Protein AF-A0A9D1EKI8-F1 (afdb_monomer)

Sequence (55 aa):
MEYTKTEESACPKNQKAAVHTLRYKKATCSRVPDTILHFSCSLDSRCKDCQEDYC

Organism: NCBI:txid2840777

Solvent-accessible surface area (backbone atoms only — not comparable to full-atom values): 3393 Å² total; per-residue (Å²): 98,75,49,76,47,78,47,81,45,60,37,87,88,75,67,41,83,27,45,36,39,38,31,32,36,50,48,95,46,93,90,47,78,61,43,78,75,45,79,48,48,73,50,72,83,70,44,61,71,58,50,62,79,76,104

Secondary structure (DSSP, 8-state):
-EEEEEEEEE-TTT--EEEEEEEEE--SSTTSPPEEEEEEESSTTTTTTHHHHT-

Nearest PDB structures (foldseek):
  7m30-assembly1_D  TM=3.228E-01  e=2.201E+00  Human betaherpesvirus 5

pLDDT: mean 74.41, std 11.2, range [42.38, 88.69]

Structure (mmCIF, N/CA/C/O backbone):
data_AF-A0A9D1EKI8-F1
#
_entry.id   AF-A0A9D1EKI8-F1
#
loop_
_atom_site.group_PDB
_atom_site.id
_atom_site.type_symbol
_atom_site.label_atom_id
_atom_site.label_alt_id
_atom_site.label_comp_id
_atom_site.label_asym_id
_atom_site.label_entity_id
_atom_site.label_seq_id
_atom_site.pdbx_PDB_ins_code
_atom_site.Cartn_x
_atom_site.Cartn_y
_atom_site.Cartn_z
_atom_site.occupancy
_atom_site.B_iso_or_equiv
_atom_site.auth_seq_id
_atom_site.auth_comp_id
_atom_site.auth_asym_id
_atom_site.auth_atom_id
_atom_site.pdbx_PDB_model_num
ATOM 1 N N . MET A 1 1 ? 16.328 -5.706 -7.476 1.00 81.75 1 MET A N 1
ATOM 2 C CA . MET A 1 1 ? 16.516 -5.472 -6.027 1.00 81.75 1 MET A CA 1
ATOM 3 C C . MET A 1 1 ? 15.163 -5.120 -5.450 1.00 81.75 1 MET A C 1
ATOM 5 O O . MET A 1 1 ? 14.442 -4.375 -6.096 1.00 81.75 1 MET A O 1
ATOM 9 N N . GLU A 1 2 ? 14.796 -5.674 -4.305 1.00 88.69 2 GLU A N 1
ATOM 10 C CA . GLU A 1 2 ? 13.529 -5.356 -3.639 1.00 88.69 2 GLU A CA 1
ATOM 11 C C . GLU A 1 2 ? 13.790 -4.371 -2.503 1.00 88.69 2 GLU A C 1
ATOM 13 O O . GLU A 1 2 ? 14.819 -4.463 -1.832 1.00 88.69 2 GLU A O 1
ATOM 18 N N . TYR A 1 3 ? 12.887 -3.415 -2.306 1.00 87.69 3 TYR A N 1
ATOM 19 C CA . TYR A 1 3 ? 12.962 -2.476 -1.193 1.00 87.69 3 TYR A CA 1
ATOM 20 C C . TYR A 1 3 ? 11.578 -2.223 -0.607 1.00 87.69 3 TYR A C 1
ATOM 22 O O . TYR A 1 3 ? 10.556 -2.375 -1.274 1.00 87.69 3 TYR A O 1
ATOM 30 N N . THR A 1 4 ? 11.549 -1.868 0.673 1.00 88.25 4 THR A N 1
ATOM 31 C CA . THR A 1 4 ? 10.311 -1.576 1.397 1.00 88.25 4 THR A CA 1
ATOM 32 C C . THR A 1 4 ? 10.265 -0.091 1.711 1.00 88.25 4 THR A C 1
ATOM 34 O O . THR A 1 4 ? 11.266 0.474 2.146 1.00 88.25 4 THR A O 1
ATOM 37 N N . LYS A 1 5 ? 9.109 0.529 1.493 1.00 86.56 5 LYS A N 1
ATOM 38 C CA . LYS A 1 5 ? 8.817 1.908 1.865 1.00 86.56 5 LYS A CA 1
ATOM 39 C C . LYS A 1 5 ? 7.651 1.903 2.846 1.00 86.56 5 LYS A C 1
ATOM 41 O O . LYS A 1 5 ? 6.618 1.300 2.571 1.00 86.56 5 LYS A O 1
ATOM 46 N N . THR A 1 6 ? 7.834 2.551 3.985 1.00 84.69 6 THR A N 1
ATOM 47 C CA . THR A 1 6 ? 6.783 2.781 4.981 1.00 84.69 6 THR A CA 1
ATOM 48 C C . THR A 1 6 ? 6.391 4.243 4.959 1.00 84.69 6 THR A C 1
ATOM 50 O O . THR A 1 6 ? 7.260 5.103 5.088 1.00 84.69 6 THR A O 1
ATOM 53 N N . GLU A 1 7 ? 5.103 4.517 4.801 1.00 83.94 7 GLU A N 1
ATOM 54 C CA . GLU A 1 7 ? 4.548 5.865 4.831 1.00 83.94 7 GLU A CA 1
ATOM 55 C C . GLU A 1 7 ? 3.362 5.916 5.786 1.00 83.94 7 GLU A C 1
ATOM 57 O O . GLU A 1 7 ? 2.488 5.052 5.770 1.00 83.94 7 GLU A O 1
ATOM 62 N N . GLU A 1 8 ? 3.344 6.936 6.634 1.00 82.25 8 GLU A N 1
ATOM 63 C CA . GLU A 1 8 ? 2.244 7.195 7.553 1.00 82.25 8 GLU A CA 1
ATOM 64 C C . GLU A 1 8 ? 1.282 8.161 6.870 1.00 82.25 8 GLU A C 1
ATOM 66 O O . GLU A 1 8 ? 1.597 9.331 6.661 1.00 82.25 8 GLU A O 1
ATOM 71 N N . SER A 1 9 ? 0.110 7.672 6.476 1.00 77.00 9 SER A N 1
ATOM 72 C CA . SER A 1 9 ? -0.922 8.512 5.875 1.00 77.00 9 SER A CA 1
ATOM 73 C C . SER A 1 9 ? -2.307 8.120 6.372 1.00 77.00 9 SER A C 1
ATOM 75 O O . SER A 1 9 ? -2.542 7.018 6.873 1.00 77.00 9 SER A O 1
ATOM 77 N N . ALA A 1 10 ? -3.243 9.066 6.316 1.00 74.19 10 ALA A N 1
ATOM 78 C CA . ALA A 1 10 ? -4.612 8.797 6.724 1.00 74.19 10 ALA A CA 1
ATOM 79 C C . ALA A 1 10 ? -5.267 7.837 5.722 1.00 74.19 10 ALA A C 1
ATOM 81 O O . ALA A 1 10 ? -5.265 8.089 4.520 1.00 74.19 10 ALA A O 1
ATOM 82 N N . CYS A 1 11 ? -5.855 6.747 6.214 1.00 71.38 11 CYS A N 1
ATOM 83 C CA . CYS A 1 11 ? -6.604 5.822 5.374 1.00 71.38 11 CYS A CA 1
ATOM 84 C C . CYS A 1 11 ? -7.862 6.532 4.832 1.00 71.38 11 CYS A C 1
ATOM 86 O O . CYS A 1 11 ? -8.693 6.949 5.644 1.00 71.38 11 CYS A O 1
ATOM 88 N N . PRO A 1 12 ? -8.070 6.639 3.506 1.00 67.69 12 PRO A N 1
ATOM 89 C CA . PRO A 1 12 ? -9.204 7.364 2.923 1.00 67.69 12 PRO A CA 1
ATOM 90 C C . PRO A 1 12 ? -10.576 6.820 3.352 1.00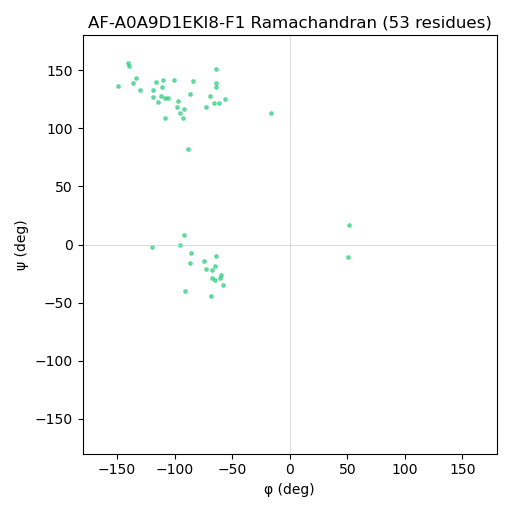 67.69 12 PRO A C 1
ATOM 92 O O . PRO A 1 12 ? -11.535 7.581 3.426 1.00 67.69 12 PRO A O 1
ATOM 95 N N . LYS A 1 13 ? -10.678 5.530 3.709 1.00 69.94 13 LYS A N 1
ATOM 96 C CA . LYS A 1 13 ? -11.932 4.912 4.187 1.00 69.94 13 LY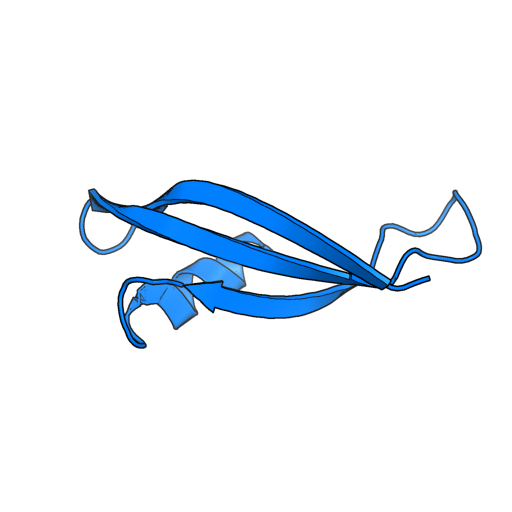S A CA 1
ATOM 97 C C . LYS A 1 13 ? -12.382 5.420 5.552 1.00 69.94 13 LYS A C 1
ATOM 99 O O . LYS A 1 13 ? -13.566 5.647 5.761 1.00 69.94 13 LYS A O 1
ATOM 104 N N . ASN A 1 14 ? -11.450 5.525 6.497 1.00 69.69 14 ASN A N 1
ATOM 105 C CA . ASN A 1 14 ? -11.773 5.763 7.909 1.00 69.69 14 ASN A CA 1
ATOM 106 C C . ASN A 1 14 ? -11.172 7.066 8.449 1.00 69.69 14 ASN A C 1
ATOM 108 O O . ASN A 1 14 ? -11.353 7.356 9.629 1.00 69.69 14 ASN A O 1
ATOM 112 N N . GLN A 1 15 ? -10.404 7.793 7.629 1.00 73.06 15 GLN A N 1
ATOM 113 C CA . GLN A 1 15 ? -9.622 8.987 7.983 1.00 73.06 15 GLN A CA 1
ATOM 114 C C . GLN A 1 15 ? -8.701 8.800 9.200 1.00 73.06 15 GLN A C 1
ATOM 116 O O . GLN A 1 15 ? -8.215 9.760 9.794 1.00 73.06 15 GLN A O 1
ATOM 121 N N . LYS A 1 16 ? -8.438 7.546 9.579 1.00 76.00 16 LYS A N 1
ATOM 122 C CA . LYS A 1 16 ? -7.539 7.204 10.676 1.00 76.00 16 LYS A CA 1
ATOM 123 C C . LYS A 1 16 ? -6.110 7.179 10.170 1.00 76.00 16 LYS A C 1
ATOM 125 O O . LYS A 1 16 ? -5.859 6.666 9.080 1.00 76.00 16 LYS A O 1
ATOM 130 N N . ALA A 1 17 ? -5.192 7.680 10.990 1.00 80.19 17 ALA A N 1
ATOM 131 C CA . ALA A 1 17 ? -3.767 7.527 10.752 1.00 80.19 17 ALA A CA 1
ATOM 132 C C . ALA A 1 17 ? -3.428 6.035 10.623 1.00 80.19 17 ALA A C 1
ATOM 134 O O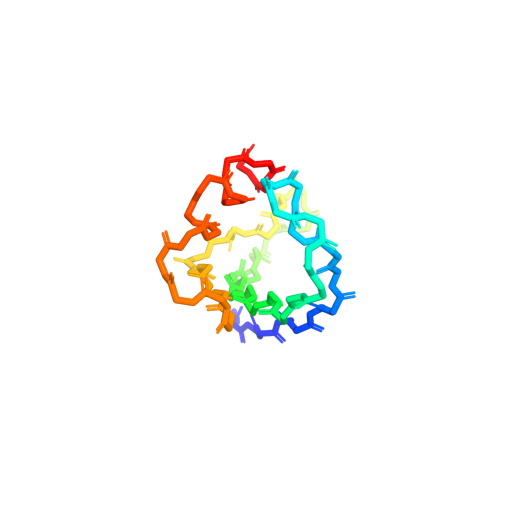 . ALA A 1 17 ? -3.786 5.231 11.489 1.00 80.19 17 ALA A O 1
ATOM 135 N N . ALA A 1 18 ? -2.792 5.678 9.513 1.00 80.12 18 ALA A N 1
ATOM 136 C CA . ALA A 1 18 ? -2.425 4.317 9.183 1.00 80.12 18 ALA A CA 1
ATOM 137 C C . ALA A 1 18 ? -0.977 4.283 8.697 1.00 80.12 18 ALA A C 1
ATOM 139 O O . ALA A 1 18 ? -0.525 5.183 7.991 1.00 80.12 18 ALA A O 1
ATOM 140 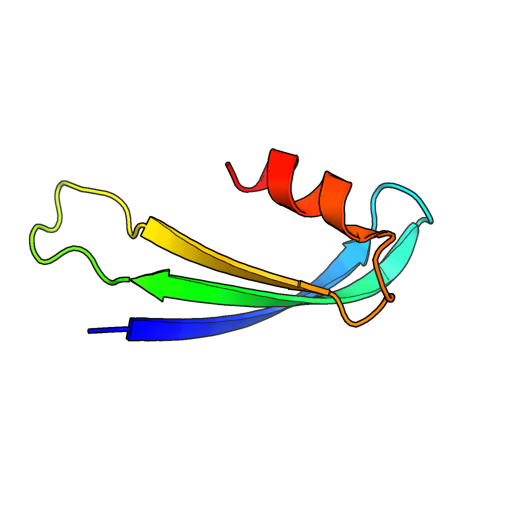N N . VAL A 1 19 ? -0.256 3.224 9.056 1.00 83.81 19 VAL A N 1
ATOM 141 C CA . VAL A 1 19 ? 1.070 2.961 8.494 1.00 83.81 19 VAL A CA 1
ATOM 142 C C . VAL A 1 19 ? 0.888 2.071 7.271 1.00 83.81 19 VAL A C 1
ATOM 144 O O . VAL A 1 19 ? 0.401 0.944 7.395 1.00 83.81 19 VAL A O 1
ATOM 147 N N . HIS A 1 20 ? 1.255 2.584 6.100 1.00 83.19 20 HIS A N 1
ATOM 148 C CA . HIS A 1 20 ? 1.271 1.864 4.835 1.00 83.19 20 HIS A CA 1
ATOM 149 C C . HIS A 1 20 ? 2.683 1.375 4.543 1.00 83.19 20 HIS A C 1
ATOM 151 O O . HIS A 1 20 ? 3.612 2.159 4.379 1.00 83.19 20 HIS A O 1
ATOM 157 N N . THR A 1 21 ? 2.841 0.064 4.446 1.00 84.12 21 THR A N 1
ATOM 158 C CA . THR A 1 21 ? 4.100 -0.590 4.100 1.00 84.12 21 THR A CA 1
ATOM 159 C C . THR A 1 21 ? 3.976 -1.153 2.690 1.00 84.12 21 THR A C 1
ATOM 161 O O . THR A 1 21 ? 3.263 -2.134 2.466 1.00 84.12 21 THR A O 1
ATOM 164 N N . LEU A 1 22 ? 4.679 -0.540 1.741 1.00 84.06 22 LEU A N 1
ATOM 165 C CA . LEU A 1 22 ? 4.726 -0.940 0.339 1.00 84.06 22 LEU A CA 1
ATOM 166 C C . LEU A 1 22 ? 6.069 -1.606 0.034 1.00 84.06 22 LEU A C 1
ATOM 168 O O . LEU A 1 22 ? 7.135 -1.041 0.280 1.00 84.06 22 LEU A O 1
ATOM 172 N N . ARG A 1 23 ? 6.034 -2.818 -0.517 1.00 85.31 23 ARG A N 1
ATOM 173 C CA . ARG A 1 23 ? 7.210 -3.498 -1.065 1.00 85.31 23 ARG A CA 1
ATOM 174 C C . ARG A 1 23 ? 7.258 -3.287 -2.562 1.00 85.31 23 ARG A C 1
ATOM 176 O O . ARG A 1 23 ? 6.331 -3.674 -3.269 1.00 85.31 23 ARG A O 1
ATOM 183 N N . TYR A 1 24 ? 8.370 -2.742 -3.029 1.00 86.44 24 TYR A N 1
ATOM 184 C CA . TYR A 1 24 ? 8.637 -2.489 -4.432 1.00 86.44 24 TYR A CA 1
ATOM 185 C C . TYR A 1 24 ? 9.717 -3.432 -4.946 1.00 86.44 24 TYR A C 1
ATOM 187 O O . TYR A 1 24 ? 10.725 -3.696 -4.282 1.00 86.44 24 TYR A O 1
ATOM 195 N N . LYS A 1 25 ? 9.536 -3.892 -6.178 1.00 86.12 25 LYS A N 1
ATOM 196 C CA . LYS A 1 25 ? 10.586 -4.500 -6.978 1.00 86.12 25 LYS A CA 1
ATOM 197 C C . LYS A 1 25 ? 11.184 -3.426 -7.859 1.00 86.12 25 LYS A C 1
ATOM 199 O O . LYS A 1 25 ? 10.528 -2.952 -8.785 1.00 86.12 25 LYS A O 1
ATOM 204 N N . LYS A 1 26 ? 12.445 -3.089 -7.589 1.00 83.12 26 LYS A N 1
ATOM 205 C CA . LYS A 1 26 ? 13.173 -2.135 -8.410 1.00 83.12 26 LYS A CA 1
ATOM 206 C C . LYS A 1 26 ? 13.292 -2.671 -9.829 1.00 83.12 26 LYS A C 1
ATOM 208 O O . LYS A 1 26 ? 13.858 -3.760 -10.016 1.00 83.12 26 LYS A O 1
ATOM 213 N N . ALA A 1 27 ? 12.784 -1.923 -10.798 1.00 80.25 27 ALA A N 1
ATOM 214 C CA . ALA A 1 27 ? 12.937 -2.269 -12.196 1.00 80.25 27 ALA A CA 1
ATOM 215 C C . ALA A 1 27 ? 14.426 -2.224 -12.569 1.00 80.25 27 ALA A C 1
ATOM 217 O O . ALA A 1 27 ? 15.182 -1.349 -12.144 1.00 80.25 27 ALA A O 1
ATOM 218 N N . THR A 1 28 ? 14.878 -3.192 -13.363 1.00 77.94 28 THR A N 1
ATOM 219 C CA . THR A 1 28 ? 16.258 -3.209 -13.874 1.00 77.94 28 THR A CA 1
ATOM 220 C C . THR A 1 28 ? 16.470 -2.181 -14.987 1.00 77.94 28 THR A C 1
ATOM 222 O O . THR A 1 28 ? 17.608 -1.858 -15.313 1.00 77.94 28 THR A O 1
ATOM 225 N N . CYS A 1 29 ? 15.384 -1.641 -15.549 1.00 75.38 29 CYS A N 1
ATOM 226 C CA . CYS A 1 29 ? 15.392 -0.606 -16.571 1.00 75.38 29 CYS A CA 1
ATOM 227 C C . CYS A 1 29 ? 14.768 0.680 -16.017 1.00 75.38 29 CYS A C 1
ATOM 229 O O . CYS A 1 29 ? 13.602 0.678 -15.643 1.00 75.38 29 CYS A O 1
ATOM 231 N N . SER A 1 30 ? 15.503 1.795 -16.039 1.00 72.75 30 SER A N 1
ATOM 232 C CA . SER A 1 30 ? 15.031 3.099 -15.534 1.00 72.75 30 SER A CA 1
ATOM 233 C C . SER A 1 30 ? 13.841 3.697 -16.297 1.00 72.75 30 SER A C 1
ATOM 235 O O . SER A 1 30 ? 13.290 4.701 -15.864 1.00 72.75 30 SER A O 1
ATOM 237 N N . ARG A 1 31 ? 13.458 3.118 -17.444 1.00 76.88 31 ARG A N 1
ATOM 238 C CA . ARG A 1 31 ? 12.265 3.516 -18.213 1.00 76.88 31 ARG A CA 1
ATOM 239 C C . ARG A 1 31 ? 10.986 2.828 -17.737 1.00 76.88 31 ARG A C 1
ATOM 241 O O . ARG A 1 31 ? 9.916 3.144 -18.245 1.00 76.88 31 ARG A O 1
ATOM 248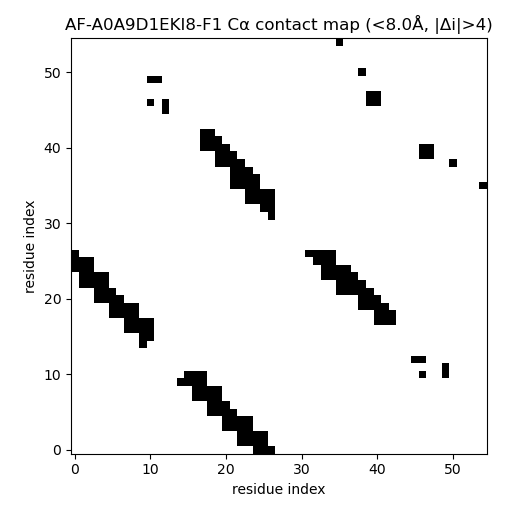 N N . VAL A 1 32 ? 11.100 1.870 -16.821 1.00 77.25 32 VAL A N 1
ATOM 249 C CA . VAL A 1 32 ? 9.977 1.101 -16.291 1.00 77.25 32 VAL A CA 1
ATOM 250 C C . VAL A 1 32 ? 9.802 1.491 -14.823 1.00 77.25 32 VAL A C 1
ATOM 252 O O . VAL A 1 32 ? 10.790 1.467 -14.088 1.00 77.25 32 VAL A O 1
ATOM 255 N N . PRO A 1 33 ? 8.591 1.877 -14.390 1.00 77.06 33 PRO A N 1
ATOM 256 C CA . PRO A 1 33 ? 8.339 2.165 -12.986 1.00 77.06 33 PRO A CA 1
ATOM 257 C C . PRO A 1 33 ? 8.526 0.909 -12.127 1.00 77.06 33 PRO A C 1
ATOM 259 O O . PRO A 1 33 ? 8.329 -0.223 -12.580 1.00 77.06 33 PRO A O 1
ATOM 262 N N . ASP A 1 34 ? 8.913 1.118 -10.872 1.00 83.00 34 ASP A N 1
ATOM 263 C CA . ASP A 1 34 ? 9.085 0.035 -9.909 1.00 83.00 34 ASP A CA 1
ATOM 264 C C . ASP A 1 34 ? 7.740 -0.647 -9.629 1.00 83.00 34 ASP A C 1
ATOM 266 O O . ASP A 1 34 ? 6.712 0.004 -9.452 1.00 83.00 34 ASP A O 1
ATOM 270 N N . THR A 1 35 ? 7.734 -1.978 -9.599 1.00 83.06 35 THR A N 1
ATOM 271 C CA . THR A 1 35 ? 6.494 -2.749 -9.443 1.00 83.06 35 THR A CA 1
ATOM 272 C C . THR A 1 35 ? 6.168 -2.928 -7.968 1.00 83.06 35 THR A C 1
ATOM 274 O O . THR A 1 35 ? 7.011 -3.411 -7.212 1.00 83.06 35 THR A O 1
ATOM 277 N N . ILE A 1 36 ? 4.943 -2.611 -7.552 1.00 82.12 36 ILE A N 1
ATOM 278 C CA . ILE A 1 36 ? 4.475 -2.938 -6.201 1.00 82.12 36 ILE A CA 1
ATOM 279 C C . ILE A 1 36 ? 4.240 -4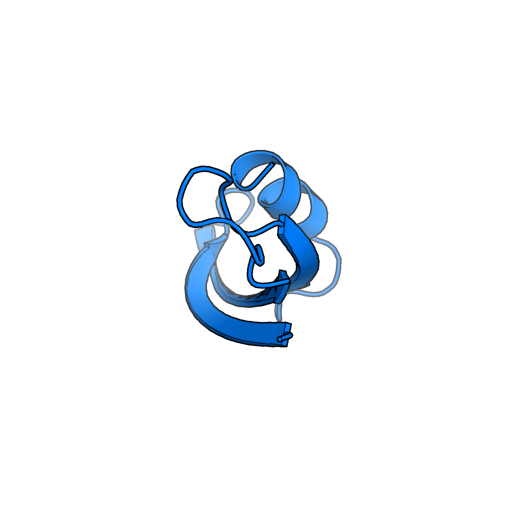.446 -6.123 1.00 82.12 36 ILE A C 1
ATOM 281 O O . ILE A 1 36 ? 3.422 -5.002 -6.848 1.00 82.12 36 ILE A O 1
ATOM 285 N N . LEU A 1 37 ? 4.980 -5.118 -5.244 1.00 82.56 37 LEU A N 1
ATOM 286 C CA . LEU A 1 37 ? 4.845 -6.552 -4.993 1.00 82.56 37 LEU A CA 1
ATOM 287 C C . LEU A 1 37 ? 3.864 -6.848 -3.869 1.00 82.56 37 LEU A C 1
ATOM 289 O O . LEU A 1 37 ? 3.137 -7.835 -3.920 1.00 82.56 37 LEU A O 1
ATOM 293 N N . HIS A 1 38 ? 3.903 -6.037 -2.814 1.00 80.44 38 HIS A N 1
ATOM 294 C CA . HIS A 1 38 ? 3.096 -6.271 -1.630 1.00 80.44 38 HIS A CA 1
ATOM 295 C C . HIS A 1 38 ? 2.726 -4.952 -0.974 1.00 80.44 38 HIS A C 1
ATOM 297 O O . HIS A 1 38 ? 3.578 -4.087 -0.779 1.00 80.44 38 HIS A O 1
ATOM 303 N N . PHE A 1 39 ? 1.471 -4.841 -0.572 1.00 79.56 39 PHE A N 1
ATOM 304 C CA . PHE A 1 39 ? 0.965 -3.742 0.228 1.00 79.56 39 PHE A CA 1
ATOM 305 C C . PHE A 1 39 ? 0.447 -4.307 1.550 1.00 79.56 39 PHE A C 1
ATOM 307 O O . PHE A 1 39 ? -0.274 -5.303 1.573 1.00 79.56 39 PHE A O 1
ATOM 314 N N . SER A 1 40 ? 0.824 -3.692 2.666 1.00 76.81 40 SER A N 1
ATOM 315 C CA . SER A 1 40 ? 0.248 -3.997 3.975 1.00 76.81 40 SER A CA 1
ATOM 316 C C . SER A 1 40 ? -0.035 -2.712 4.733 1.00 76.81 40 SER A C 1
ATOM 318 O O . SER A 1 40 ? 0.785 -1.800 4.726 1.00 76.81 40 SER A O 1
ATOM 320 N N . CYS A 1 41 ? -1.171 -2.665 5.415 1.00 75.81 41 CYS A N 1
ATOM 321 C CA . CYS A 1 41 ? -1.572 -1.541 6.250 1.00 75.81 41 CYS A CA 1
ATOM 322 C C . CYS A 1 41 ? -1.662 -1.986 7.707 1.00 75.81 41 CYS A C 1
ATOM 324 O O . CYS A 1 41 ? -2.200 -3.059 7.977 1.00 75.81 41 CYS A O 1
ATOM 326 N N . SER A 1 42 ? -1.216 -1.146 8.644 1.00 74.81 42 SER A N 1
ATOM 327 C CA . SER A 1 42 ? -1.380 -1.403 10.084 1.00 74.81 42 SER A CA 1
ATOM 328 C C . SER A 1 42 ? -2.841 -1.405 10.550 1.00 74.81 42 SER A C 1
ATOM 330 O O . SER A 1 42 ? -3.134 -1.946 11.613 1.00 74.81 42 SER A O 1
ATOM 332 N N . LEU A 1 43 ? -3.773 -0.827 9.782 1.00 68.88 43 LEU A N 1
ATOM 333 C CA . LEU A 1 43 ? -5.210 -0.940 10.050 1.00 68.88 43 LEU A CA 1
ATOM 334 C C . LEU A 1 43 ? -5.753 -2.191 9.343 1.00 68.88 43 LEU A C 1
ATOM 336 O O . LEU A 1 43 ? -6.280 -2.133 8.230 1.00 68.88 43 LEU A O 1
ATOM 340 N N . ASP A 1 44 ? -5.550 -3.319 10.019 1.00 58.84 44 ASP A N 1
ATOM 341 C CA . ASP A 1 44 ? -5.997 -4.683 9.723 1.00 58.84 44 ASP A CA 1
ATOM 342 C C . ASP A 1 44 ? -7.139 -4.791 8.686 1.00 58.84 44 ASP A C 1
ATOM 344 O O . ASP A 1 44 ? -8.254 -4.324 8.929 1.00 58.84 44 ASP A O 1
ATOM 348 N N . SER A 1 45 ? -6.838 -5.368 7.510 1.00 55.66 45 SER A N 1
ATOM 349 C CA . SER A 1 45 ? -7.716 -5.666 6.351 1.00 55.66 45 SER A CA 1
ATOM 350 C C . SER A 1 45 ? -8.618 -4.552 5.782 1.00 55.66 45 SER A C 1
ATOM 352 O O . SER A 1 45 ? -9.152 -4.715 4.687 1.00 55.66 45 SER A O 1
ATOM 354 N N . ARG A 1 46 ? -8.774 -3.406 6.452 1.00 57.25 46 ARG A N 1
ATOM 355 C CA . ARG A 1 46 ? -9.672 -2.309 6.049 1.00 57.25 46 ARG A CA 1
ATOM 356 C C . ARG A 1 46 ? -9.027 -1.331 5.071 1.00 57.25 46 ARG A C 1
ATOM 358 O O . ARG A 1 46 ? -9.746 -0.587 4.415 1.00 57.25 46 ARG A O 1
ATOM 365 N N . CYS A 1 47 ? -7.700 -1.352 4.949 1.00 59.53 47 CYS A N 1
ATOM 366 C CA . CYS A 1 47 ? -6.977 -0.589 3.929 1.00 59.53 47 CYS A CA 1
ATOM 367 C C . CYS A 1 47 ? -6.731 -1.377 2.637 1.00 59.53 47 CYS A C 1
ATOM 369 O O . CYS A 1 47 ? -5.952 -0.909 1.816 1.00 59.53 47 CYS A O 1
ATOM 371 N N . LYS A 1 48 ? -7.298 -2.578 2.439 1.00 56.53 48 LYS A N 1
ATOM 372 C CA . LYS A 1 48 ? -7.114 -3.290 1.159 1.00 56.53 48 LYS A CA 1
ATOM 373 C C . LYS A 1 48 ? -7.601 -2.451 -0.031 1.00 56.53 48 LYS A C 1
ATOM 375 O O . LYS A 1 48 ? -6.921 -2.440 -1.043 1.00 56.53 48 LYS A O 1
ATOM 380 N N . ASP A 1 49 ? -8.664 -1.661 0.140 1.00 58.28 49 ASP A N 1
ATOM 381 C CA . ASP A 1 49 ? -9.086 -0.632 -0.830 1.00 58.28 49 ASP A CA 1
A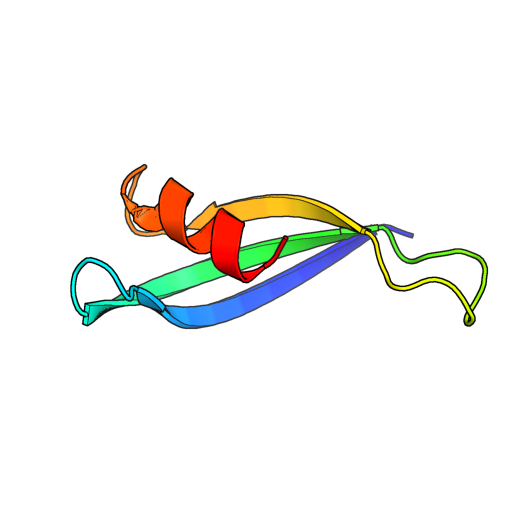TOM 382 C C . ASP A 1 49 ? -8.017 0.446 -1.076 1.00 58.28 49 ASP A C 1
ATOM 384 O O . ASP A 1 49 ? -7.955 1.018 -2.153 1.00 58.28 49 ASP A O 1
ATOM 388 N N . CYS A 1 50 ? -7.155 0.753 -0.101 1.00 57.22 50 CYS A N 1
ATOM 389 C CA . CYS A 1 50 ? -6.079 1.725 -0.309 1.00 57.22 50 CYS A CA 1
ATOM 390 C C . CYS A 1 50 ? -5.037 1.206 -1.298 1.00 57.22 50 CYS A C 1
ATOM 392 O O . CYS A 1 50 ? -4.337 2.011 -1.892 1.00 57.22 50 CYS A O 1
ATOM 394 N N . GLN A 1 51 ? -4.948 -0.113 -1.499 1.00 56.62 51 GLN A N 1
ATOM 395 C CA . GLN A 1 51 ? -4.088 -0.699 -2.520 1.00 56.62 51 GLN A CA 1
ATOM 396 C C . GLN A 1 51 ? -4.530 -0.307 -3.939 1.00 56.62 51 GLN A C 1
ATOM 398 O O . GLN A 1 51 ? -3.670 -0.201 -4.806 1.00 56.62 51 GLN A O 1
ATOM 403 N N . GLU A 1 52 ? -5.828 -0.073 -4.175 1.00 57.16 52 GLU A N 1
ATOM 404 C CA . GLU A 1 52 ? -6.334 0.332 -5.496 1.00 57.16 52 GLU A CA 1
ATOM 405 C C . GLU 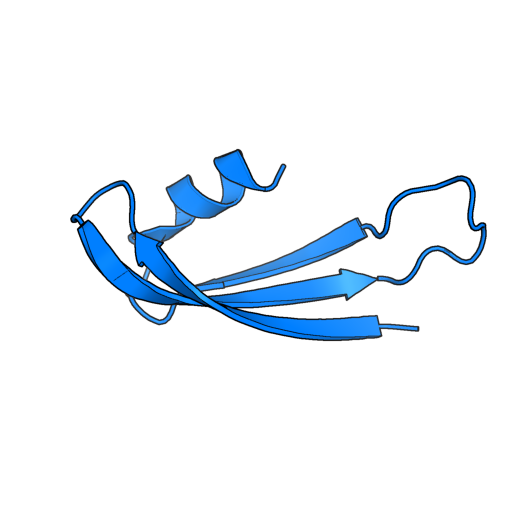A 1 52 ? -5.857 1.732 -5.900 1.00 57.16 52 GLU A C 1
ATOM 407 O O . GLU A 1 52 ? -5.651 1.971 -7.082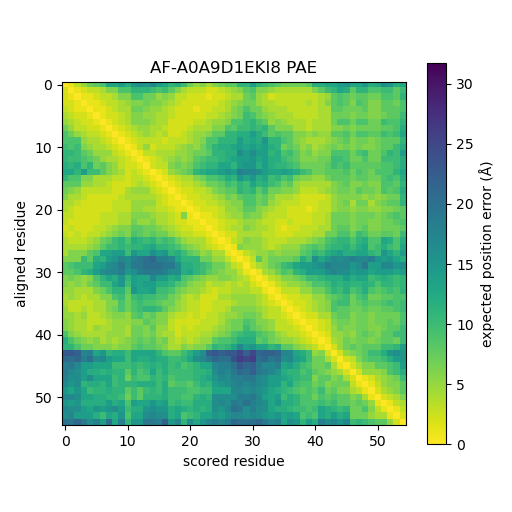 1.00 57.16 52 GLU A O 1
ATOM 412 N N . ASP A 1 53 ? -5.594 2.627 -4.941 1.00 54.44 53 ASP A N 1
ATOM 413 C CA . ASP A 1 53 ? -5.047 3.966 -5.221 1.00 54.44 53 ASP A CA 1
ATOM 414 C C . ASP A 1 53 ? -3.559 3.921 -5.624 1.00 54.44 53 ASP A C 1
ATOM 416 O O . ASP A 1 53 ? -3.045 4.825 -6.277 1.00 54.44 53 ASP A O 1
ATOM 420 N N . TYR A 1 54 ? -2.858 2.842 -5.259 1.00 54.72 54 TYR A N 1
ATOM 421 C CA . TYR A 1 54 ? -1.456 2.621 -5.615 1.00 54.72 54 TYR A CA 1
ATOM 422 C C . TYR A 1 54 ? -1.272 1.757 -6.881 1.00 54.72 54 TYR A C 1
ATOM 424 O O . TYR A 1 54 ? -0.124 1.478 -7.234 1.00 54.72 54 TYR A O 1
ATOM 432 N N . CYS A 1 55 ? -2.354 1.293 -7.523 1.00 42.38 55 CYS A N 1
ATOM 433 C CA . CYS A 1 55 ? -2.319 0.359 -8.657 1.00 42.38 55 CYS A CA 1
ATOM 434 C C . CYS A 1 55 ? -2.284 1.062 -10.021 1.00 42.38 55 CYS A C 1
ATOM 436 O O . CYS A 1 55 ? -3.072 2.010 -10.228 1.00 42.38 55 CYS A O 1
#

Foldseek 3Di:
DKDKDWDFAQQPVPRDTKIKIWIWADDPDPVDDTDTPDIDIPPPPPSPVVVVVVD

Mean predicted aligned error: 7.75 Å

Radius of gyration: 12.16 Å; Cα contacts (8 Å, |Δi|>4): 90; chains: 1; bounding box: 28×16×29 Å